Protein AF-A0A4Q4KMH1-F1 (afdb_monomer_lite)

Secondary structure (DSSP, 8-state):
--STTSGGGGGGSS----THHHHHHHHHHHHHHHHHHHTTTS---HHHHHHHHHHHHHHHHHHGGG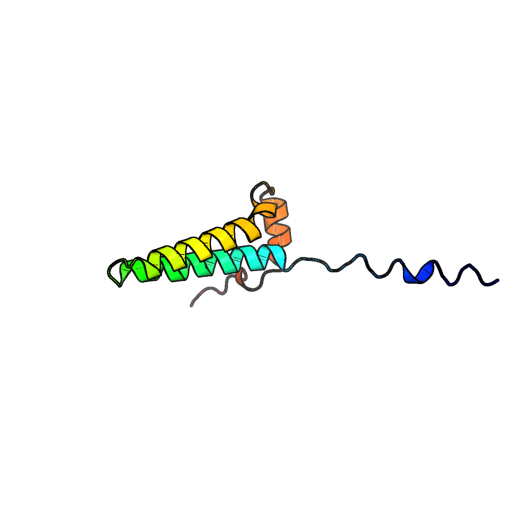TT--HHHHHHHHTT-GGGS-----

Organism: NCBI:txid200475

Foldseek 3Di:
DPPVVPVVVVPPPPDPPVLCLLLQLVVLVVVLVVLVVVVVVDPDDPVSVVSNVVSVVSSCVSCVVPPPPDPVVSVVSCVPHPVPPPPPPD

Structure (mmCIF, N/CA/C/O backbone):
data_AF-A0A4Q4KMH1-F1
#
_entry.id   AF-A0A4Q4KMH1-F1
#
loop_
_atom_site.group_PDB
_atom_site.id
_atom_site.type_symbol
_atom_site.label_atom_id
_atom_site.label_alt_id
_atom_site.label_comp_id
_atom_site.label_asym_id
_atom_site.label_entity_id
_atom_site.label_seq_id
_atom_site.pdbx_PDB_ins_code
_atom_site.Cartn_x
_atom_site.Cartn_y
_atom_site.Cartn_z
_atom_site.occupancy
_atom_site.B_iso_or_equiv
_atom_site.auth_seq_id
_atom_site.auth_comp_id
_atom_site.auth_asym_id
_atom_site.auth_atom_id
_atom_site.pdbx_PDB_model_num
ATOM 1 N N . MET A 1 1 ? 41.699 30.978 -17.041 1.00 44.62 1 MET A N 1
ATOM 2 C CA . MET A 1 1 ? 41.302 29.576 -16.775 1.00 44.62 1 MET A CA 1
ATOM 3 C C . MET A 1 1 ? 40.841 29.442 -15.321 1.00 44.62 1 MET A C 1
ATOM 5 O O . MET A 1 1 ? 41.598 28.972 -14.489 1.00 44.62 1 MET A O 1
ATOM 9 N N . LYS A 1 2 ? 39.657 29.955 -14.964 1.00 49.53 2 LYS A N 1
ATOM 10 C CA . LYS A 1 2 ? 39.136 29.887 -13.576 1.00 49.53 2 LYS A CA 1
ATOM 11 C C . LYS A 1 2 ? 37.624 29.632 -13.491 1.00 49.53 2 LYS A C 1
ATOM 13 O O . LYS A 1 2 ? 37.125 29.345 -12.416 1.00 49.53 2 LYS A O 1
ATOM 18 N N . THR A 1 3 ? 36.908 29.683 -14.614 1.00 53.78 3 THR A N 1
ATOM 19 C CA . THR A 1 3 ? 35.445 29.532 -14.668 1.00 53.78 3 THR A CA 1
ATOM 20 C C . THR A 1 3 ? 34.980 28.118 -15.026 1.00 53.78 3 THR A C 1
ATOM 22 O O . THR A 1 3 ? 33.829 27.786 -14.781 1.00 53.78 3 THR A O 1
ATOM 25 N N . PHE A 1 4 ? 35.866 27.253 -15.532 1.00 52.59 4 PHE A N 1
ATOM 26 C CA . PHE A 1 4 ? 35.509 25.873 -15.894 1.00 52.59 4 PHE A CA 1
ATOM 27 C C . PHE A 1 4 ? 35.374 24.924 -14.695 1.00 52.59 4 PHE A C 1
ATOM 29 O O . PHE A 1 4 ? 34.786 23.859 -14.831 1.00 52.59 4 PHE A O 1
ATOM 36 N N . SER A 1 5 ? 35.867 25.309 -13.513 1.00 55.22 5 SER A N 1
ATOM 37 C CA . SER A 1 5 ? 35.835 24.439 -12.330 1.00 55.22 5 SER A CA 1
ATOM 38 C C . SER A 1 5 ? 34.486 24.433 -11.603 1.00 55.22 5 SER A C 1
ATOM 40 O O . SER A 1 5 ? 34.272 23.576 -10.753 1.00 55.22 5 SER A O 1
ATOM 42 N N . LEU A 1 6 ? 33.583 25.372 -11.916 1.00 51.94 6 LEU A N 1
ATOM 43 C CA . LEU A 1 6 ? 32.308 25.521 -11.204 1.00 51.94 6 LEU A CA 1
ATOM 44 C C . LEU A 1 6 ? 31.167 24.696 -11.824 1.00 51.94 6 LEU A C 1
ATOM 46 O O . LEU A 1 6 ? 30.223 24.351 -11.124 1.00 51.94 6 LEU A O 1
ATOM 50 N N . LEU A 1 7 ? 31.261 24.337 -13.112 1.00 54.28 7 LEU A N 1
ATOM 51 C CA . LEU A 1 7 ? 30.226 23.546 -13.795 1.00 54.28 7 LEU A CA 1
ATOM 52 C C . LEU A 1 7 ? 30.282 22.043 -13.477 1.00 54.28 7 LEU A C 1
ATOM 54 O O . LEU A 1 7 ? 29.285 21.354 -13.664 1.00 54.28 7 LEU A O 1
ATOM 58 N N . LEU A 1 8 ? 31.412 21.531 -12.980 1.00 53.56 8 LEU A N 1
ATOM 59 C CA . LEU A 1 8 ? 31.594 20.094 -12.747 1.00 53.56 8 LEU A CA 1
ATOM 60 C C . LEU A 1 8 ? 30.960 19.595 -11.433 1.00 53.56 8 LEU A C 1
ATOM 62 O O . LEU A 1 8 ? 30.786 18.395 -11.259 1.00 53.56 8 LEU A O 1
ATOM 66 N N . LEU A 1 9 ? 30.603 20.495 -10.506 1.00 52.31 9 LEU A N 1
ATOM 67 C CA . LEU A 1 9 ? 29.975 20.115 -9.231 1.00 52.31 9 LEU A CA 1
ATOM 68 C C . LEU A 1 9 ? 28.446 19.983 -9.302 1.00 52.31 9 LEU A C 1
ATOM 70 O O . LEU A 1 9 ? 27.860 19.390 -8.401 1.00 52.31 9 LEU A O 1
ATOM 74 N N . LEU A 1 10 ? 27.788 20.499 -10.347 1.00 53.53 10 LEU A N 1
ATOM 75 C CA . LEU A 1 10 ? 26.322 20.449 -10.455 1.00 53.53 10 LEU A CA 1
ATOM 76 C C . LEU A 1 10 ? 25.776 19.139 -11.043 1.00 53.53 10 LEU A C 1
ATOM 78 O O . LEU A 1 10 ? 24.579 18.890 -10.941 1.00 53.53 10 LEU A O 1
ATOM 82 N N . THR A 1 11 ? 26.614 18.282 -11.629 1.00 56.53 11 THR A N 1
ATOM 83 C CA . THR A 1 11 ? 26.155 17.054 -12.304 1.00 56.53 11 THR A CA 1
ATOM 84 C C . THR A 1 11 ? 26.126 15.813 -11.406 1.00 56.53 11 THR A C 1
ATOM 86 O O . THR A 1 11 ? 25.759 14.744 -11.877 1.00 56.53 11 THR A O 1
ATOM 89 N N . LEU A 1 12 ? 26.488 15.925 -10.122 1.00 52.66 12 LEU A N 1
ATOM 90 C CA . LEU A 1 12 ? 26.559 14.783 -9.194 1.00 52.66 12 LEU A CA 1
ATOM 91 C C . LEU A 1 12 ? 25.302 14.583 -8.325 1.00 52.66 12 LEU A C 1
ATOM 93 O O . LEU A 1 12 ? 25.293 13.696 -7.480 1.00 52.66 12 LEU A O 1
ATOM 97 N N . LEU A 1 13 ? 24.237 15.369 -8.524 1.00 50.03 13 LEU A N 1
ATOM 98 C CA . LEU A 1 13 ? 23.007 15.277 -7.714 1.00 50.03 13 LEU A CA 1
ATOM 99 C C . LEU A 1 13 ? 21.856 14.509 -8.380 1.00 50.03 13 LEU A C 1
ATOM 101 O O . LEU A 1 13 ? 20.770 14.437 -7.814 1.00 50.03 13 LEU A O 1
ATOM 105 N N . VAL A 1 14 ? 22.063 13.918 -9.559 1.00 50.41 14 VAL A N 1
ATOM 106 C CA . VAL A 1 14 ? 20.987 13.251 -10.311 1.00 50.41 14 VAL A CA 1
ATOM 107 C C . VAL A 1 14 ? 21.268 11.760 -10.444 1.00 50.41 14 VAL A C 1
ATOM 109 O O . VAL A 1 14 ? 21.553 11.295 -11.538 1.00 50.41 14 VAL A O 1
ATOM 112 N N . SER A 1 15 ? 21.257 11.017 -9.333 1.00 43.59 15 SER A N 1
ATOM 113 C CA . SER A 1 15 ? 21.008 9.559 -9.305 1.00 43.59 15 SER A CA 1
ATOM 114 C C . SER A 1 15 ? 20.943 9.041 -7.862 1.00 43.59 15 SER A C 1
ATOM 116 O O . SER A 1 15 ? 21.766 8.233 -7.441 1.00 43.59 15 SER A O 1
ATOM 118 N N . CYS A 1 16 ? 19.939 9.469 -7.092 1.00 45.09 16 CYS A N 1
ATOM 119 C CA . CYS A 1 16 ? 19.353 8.540 -6.125 1.00 45.09 16 CYS A CA 1
ATOM 120 C C . CYS A 1 16 ? 18.392 7.663 -6.927 1.00 45.09 16 CYS A C 1
ATOM 122 O O . CYS A 1 16 ? 17.274 8.079 -7.223 1.00 45.09 16 CYS A O 1
ATOM 124 N N . ASN A 1 17 ? 18.870 6.498 -7.368 1.00 47.69 17 ASN A N 1
ATOM 125 C CA . ASN A 1 17 ? 18.021 5.493 -7.993 1.00 47.69 17 ASN A CA 1
ATOM 126 C C . ASN A 1 17 ? 16.997 5.050 -6.939 1.00 47.69 17 ASN A C 1
ATOM 128 O O . ASN A 1 17 ? 17.359 4.404 -5.961 1.00 47.69 17 ASN A O 1
ATOM 132 N N . ASN A 1 18 ? 15.744 5.478 -7.084 1.00 52.94 18 ASN A N 1
ATOM 133 C CA . ASN A 1 18 ? 14.679 5.257 -6.104 1.00 52.94 18 ASN A CA 1
ATOM 134 C C . ASN A 1 18 ? 14.068 3.849 -6.261 1.00 52.94 18 ASN A C 1
ATOM 136 O O . ASN A 1 18 ? 12.847 3.686 -6.248 1.00 52.94 18 ASN A O 1
ATOM 140 N N . SER A 1 19 ? 14.916 2.835 -6.473 1.00 55.12 19 SER A N 1
ATOM 141 C CA . SER A 1 19 ? 14.507 1.434 -6.643 1.00 55.12 19 SER A CA 1
ATOM 142 C C . SER A 1 19 ? 13.809 0.875 -5.397 1.00 55.12 19 SER A C 1
ATOM 144 O O . SER A 1 19 ? 13.050 -0.079 -5.505 1.00 55.12 19 SER A O 1
ATOM 146 N N . GLN A 1 20 ? 13.977 1.522 -4.237 1.00 60.50 20 GLN A N 1
ATOM 147 C CA . GLN A 1 20 ? 13.246 1.212 -3.006 1.00 60.50 20 GLN A CA 1
ATOM 148 C C . GLN A 1 20 ? 11.727 1.441 -3.114 1.00 60.50 20 GLN A C 1
ATOM 150 O O . GLN A 1 20 ? 10.965 0.737 -2.466 1.00 60.50 20 GLN A O 1
ATOM 155 N N . SER A 1 21 ? 11.272 2.382 -3.952 1.00 78.25 21 SER A N 1
ATOM 156 C CA . SER A 1 21 ? 9.880 2.862 -3.911 1.00 78.25 21 SER A CA 1
ATOM 157 C C . SER A 1 21 ? 8.825 1.787 -4.211 1.00 78.25 21 SER A C 1
ATOM 159 O O . SER A 1 21 ? 7.764 1.783 -3.589 1.00 78.25 21 SER A O 1
ATOM 161 N N . LEU A 1 22 ? 9.109 0.842 -5.118 1.00 88.50 22 LEU A N 1
ATOM 162 C CA . LEU A 1 22 ? 8.198 -0.277 -5.387 1.00 88.50 22 LEU A CA 1
ATOM 163 C C . LEU A 1 22 ? 8.215 -1.303 -4.247 1.00 88.50 22 LEU A C 1
ATOM 165 O O . LEU A 1 22 ? 7.171 -1.840 -3.887 1.00 88.50 22 LEU A O 1
ATOM 169 N N . CYS A 1 23 ? 9.382 -1.556 -3.658 1.00 88.06 23 CYS A N 1
ATOM 170 C CA . CYS A 1 23 ? 9.507 -2.496 -2.550 1.00 88.06 23 CYS A CA 1
ATOM 171 C C . CYS A 1 23 ? 8.802 -1.968 -1.294 1.00 88.06 23 CYS A C 1
ATOM 173 O O . CYS A 1 23 ? 8.132 -2.741 -0.617 1.00 88.06 23 CYS A O 1
ATOM 175 N N . ASP A 1 24 ? 8.865 -0.657 -1.045 1.00 91.38 24 ASP A N 1
ATOM 176 C CA . ASP A 1 24 ? 8.133 0.003 0.041 1.00 91.38 24 ASP A CA 1
ATOM 177 C C . ASP A 1 24 ? 6.610 -0.135 -0.151 1.00 91.38 24 ASP A C 1
ATOM 179 O O . ASP A 1 24 ? 5.879 -0.404 0.801 1.00 91.38 24 ASP A O 1
ATOM 183 N N . CYS A 1 25 ? 6.118 -0.006 -1.391 1.00 92.94 25 CYS A N 1
ATOM 184 C CA . CYS A 1 25 ? 4.717 -0.276 -1.735 1.00 92.94 25 CYS A CA 1
ATOM 185 C C . CYS A 1 25 ? 4.321 -1.735 -1.428 1.00 92.94 25 CYS A C 1
ATOM 187 O O . CYS A 1 25 ? 3.261 -1.983 -0.847 1.00 92.94 25 CYS A O 1
ATOM 189 N N . VAL A 1 26 ? 5.176 -2.702 -1.776 1.00 91.50 26 VAL A N 1
ATOM 190 C CA . VAL A 1 26 ? 4.947 -4.130 -1.494 1.00 91.50 26 VAL A CA 1
ATOM 191 C C . VAL A 1 26 ? 4.925 -4.401 0.011 1.00 91.50 26 VAL A C 1
ATOM 193 O O . VAL A 1 26 ? 3.987 -5.029 0.497 1.00 91.50 26 VAL A O 1
ATOM 196 N N . GLU A 1 27 ? 5.900 -3.886 0.760 1.00 92.25 27 GLU A N 1
ATOM 197 C CA . GLU A 1 27 ? 5.987 -4.067 2.213 1.00 92.25 27 GLU A CA 1
ATOM 198 C C . GLU A 1 27 ? 4.781 -3.446 2.937 1.00 92.25 27 GLU A C 1
ATOM 200 O O . GLU A 1 27 ? 4.197 -4.067 3.827 1.00 92.25 27 GLU A O 1
ATOM 205 N N . ALA A 1 28 ? 4.325 -2.268 2.499 1.00 95.12 28 ALA A N 1
ATOM 206 C CA . ALA A 1 28 ? 3.089 -1.671 3.002 1.00 95.12 28 ALA A CA 1
ATOM 207 C C . ALA A 1 28 ? 1.850 -2.536 2.685 1.00 95.12 28 ALA A C 1
ATOM 209 O O . ALA A 1 28 ? 0.919 -2.625 3.489 1.00 95.12 28 ALA A O 1
ATOM 210 N N . GLY A 1 29 ? 1.834 -3.218 1.535 1.00 94.38 29 GLY A N 1
ATOM 211 C CA . GLY A 1 29 ? 0.824 -4.226 1.205 1.00 94.38 29 GLY A CA 1
ATOM 212 C C . GLY A 1 29 ? 0.830 -5.416 2.172 1.00 94.38 29 GLY A C 1
ATOM 213 O O . GLY A 1 29 ? -0.233 -5.828 2.650 1.00 94.38 29 GLY A O 1
ATOM 214 N N . ASP A 1 30 ? 2.010 -5.926 2.519 1.00 94.75 30 ASP A N 1
ATOM 215 C CA . ASP A 1 30 ? 2.171 -7.013 3.489 1.00 94.75 30 ASP A CA 1
ATOM 216 C C . ASP A 1 30 ? 1.741 -6.601 4.901 1.00 94.75 30 ASP A C 1
ATOM 218 O O . ASP A 1 30 ? 1.127 -7.393 5.622 1.00 94.75 30 ASP A O 1
ATOM 222 N N . GLU A 1 31 ? 1.978 -5.349 5.293 1.00 95.69 31 GLU A N 1
ATOM 223 C CA . GLU A 1 31 ? 1.483 -4.812 6.560 1.00 95.69 31 GLU A CA 1
ATOM 224 C C . GLU A 1 31 ? -0.054 -4.786 6.608 1.00 95.69 31 GLU A C 1
ATOM 226 O O . GLU A 1 31 ? -0.652 -5.251 7.587 1.00 95.69 31 GLU A O 1
ATOM 231 N N . VAL A 1 32 ? -0.714 -4.338 5.532 1.00 97.75 32 VAL A N 1
ATOM 232 C CA . VAL A 1 32 ? -2.181 -4.408 5.403 1.00 97.75 32 VAL A CA 1
ATOM 233 C C . VAL A 1 32 ? -2.668 -5.855 5.526 1.00 97.75 32 VAL A C 1
ATOM 235 O O . VAL A 1 32 ? -3.630 -6.128 6.255 1.00 97.75 32 VAL A O 1
ATOM 238 N N . ASN A 1 33 ? -1.998 -6.804 4.867 1.00 96.62 33 ASN A N 1
ATOM 239 C CA . ASN A 1 33 ? -2.329 -8.229 4.953 1.00 96.62 33 ASN A CA 1
ATOM 240 C C . ASN A 1 33 ? -2.169 -8.763 6.383 1.00 96.62 33 ASN A C 1
ATOM 242 O O . ASN A 1 33 ? -3.063 -9.426 6.907 1.00 96.62 33 ASN A O 1
ATOM 246 N N . LYS A 1 34 ? -1.077 -8.417 7.065 1.00 95.31 34 LYS A N 1
ATOM 247 C CA . LYS A 1 34 ? -0.823 -8.823 8.450 1.00 95.31 34 LYS A CA 1
ATOM 248 C C . LYS A 1 34 ? -1.878 -8.276 9.409 1.00 95.31 34 LYS A C 1
ATOM 250 O O . LYS A 1 34 ? -2.386 -9.026 10.243 1.00 95.31 34 LYS A O 1
ATOM 255 N N . ILE A 1 35 ? -2.226 -6.992 9.302 1.00 95.69 35 ILE A N 1
ATOM 256 C CA . ILE A 1 35 ? -3.238 -6.362 10.161 1.00 95.69 35 ILE A CA 1
ATOM 257 C C . ILE A 1 35 ? -4.614 -6.963 9.877 1.00 95.69 35 ILE A C 1
ATOM 259 O O . ILE A 1 35 ? -5.298 -7.371 10.818 1.00 95.69 35 ILE A O 1
ATOM 263 N N . SER A 1 36 ? -5.008 -7.075 8.606 1.00 95.88 36 SER A N 1
ATOM 264 C CA . SER A 1 36 ? -6.298 -7.661 8.217 1.00 95.88 36 SER A CA 1
ATOM 265 C C . SER A 1 36 ? -6.426 -9.123 8.657 1.00 95.88 36 SER A C 1
ATOM 267 O O . SER A 1 36 ? -7.470 -9.509 9.181 1.00 95.88 36 SER A O 1
ATOM 269 N N . ALA A 1 37 ? -5.347 -9.909 8.595 1.00 96.25 37 ALA A N 1
ATOM 270 C CA . ALA A 1 37 ? -5.336 -11.289 9.073 1.00 96.25 37 ALA A CA 1
ATOM 271 C C . ALA A 1 37 ? -5.663 -11.412 10.573 1.00 96.25 37 ALA A C 1
ATOM 273 O O . ALA A 1 37 ? -6.258 -12.404 11.005 1.00 96.25 37 ALA A O 1
ATOM 274 N N . THR A 1 38 ? -5.337 -10.399 11.386 1.00 94.88 38 THR A N 1
ATOM 275 C CA . THR A 1 38 ? -5.675 -10.427 12.819 1.00 94.88 38 THR A CA 1
ATOM 276 C C . THR A 1 38 ? -7.181 -10.488 13.068 1.00 94.88 38 THR A C 1
ATOM 278 O O . THR A 1 38 ? -7.591 -11.090 14.058 1.00 94.88 38 THR A O 1
ATOM 281 N N . PHE A 1 39 ? -8.008 -9.930 12.176 1.00 94.75 39 PHE A N 1
ATOM 282 C CA . PHE A 1 39 ? -9.468 -9.892 12.321 1.00 94.75 39 PHE A CA 1
ATOM 283 C C . PHE A 1 39 ? -10.131 -11.266 12.180 1.00 94.75 39 PHE A C 1
ATOM 285 O O . PHE A 1 39 ? -11.262 -11.435 12.621 1.00 94.75 39 PHE A O 1
ATOM 292 N N . PHE A 1 40 ? -9.435 -12.272 11.640 1.00 94.50 40 PHE A N 1
ATOM 293 C CA . PHE A 1 40 ? -9.938 -13.650 11.644 1.00 94.50 40 PHE A CA 1
ATOM 294 C C . PHE A 1 40 ? -9.843 -14.318 13.021 1.00 94.50 40 PHE A C 1
ATOM 296 O O . PHE A 1 40 ? -10.572 -15.267 13.293 1.00 94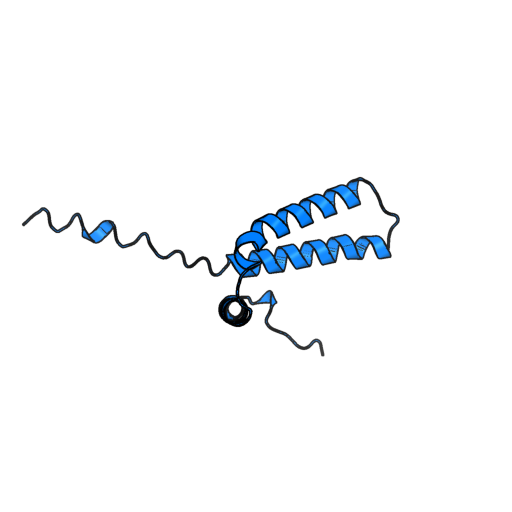.50 40 PHE A O 1
ATOM 303 N N . ASN A 1 41 ? -8.962 -13.822 13.897 1.00 94.06 41 ASN A N 1
ATOM 304 C CA . ASN A 1 41 ? -8.650 -14.443 15.188 1.00 94.06 41 ASN A CA 1
ATOM 305 C C . ASN A 1 41 ? -9.105 -13.607 16.393 1.00 94.06 41 ASN A C 1
ATOM 307 O O . ASN A 1 41 ? -8.893 -14.005 17.539 1.00 94.06 41 ASN A O 1
ATOM 311 N N . ARG A 1 42 ? -9.706 -12.436 16.162 1.00 87.50 42 ARG A N 1
ATOM 312 C CA . ARG A 1 42 ? -10.208 -11.550 17.219 1.00 87.50 42 ARG A CA 1
ATOM 313 C C . ARG A 1 42 ? -11.468 -10.826 16.769 1.00 87.50 42 ARG A C 1
ATOM 315 O O . ARG A 1 42 ? -11.641 -10.562 15.585 1.00 87.50 42 ARG A O 1
ATOM 322 N N . ALA A 1 43 ? -12.314 -10.453 17.727 1.00 93.38 43 ALA A N 1
ATOM 323 C CA . ALA A 1 43 ? -13.437 -9.567 17.446 1.00 93.38 43 ALA A CA 1
ATOM 324 C C . ALA A 1 43 ? -12.921 -8.219 16.895 1.00 93.38 43 ALA A C 1
ATOM 326 O O . ALA A 1 43 ? -11.943 -7.693 17.442 1.00 93.38 43 ALA A O 1
ATOM 327 N N . PRO A 1 44 ? -13.552 -7.653 15.851 1.00 90.38 44 PRO A N 1
ATOM 328 C CA . PRO A 1 44 ? -13.211 -6.324 15.359 1.00 90.38 44 PRO A CA 1
ATOM 329 C C . PRO A 1 44 ? -13.303 -5.277 16.472 1.00 90.38 44 PRO A C 1
ATOM 331 O O . PRO A 1 44 ? -14.221 -5.298 17.295 1.00 90.38 44 PRO A O 1
ATOM 334 N N . THR A 1 45 ? -12.338 -4.363 16.501 1.00 95.44 45 THR A N 1
ATOM 335 C CA . THR A 1 45 ? -12.327 -3.212 17.408 1.00 95.44 45 THR A CA 1
ATOM 336 C C . THR A 1 45 ? -12.084 -1.948 16.602 1.00 95.44 45 THR A C 1
ATOM 338 O O . THR A 1 45 ? -11.386 -2.000 15.590 1.00 95.44 45 THR A O 1
ATOM 341 N N . GLN A 1 46 ? -12.579 -0.807 17.090 1.00 96.75 46 GLN A N 1
ATOM 342 C CA . GLN A 1 46 ? -12.343 0.484 16.438 1.00 96.75 46 GLN A CA 1
ATOM 343 C C . GLN A 1 46 ? -10.846 0.748 16.238 1.00 96.75 46 GLN A C 1
ATOM 345 O O . GLN A 1 46 ? -10.419 1.065 15.140 1.00 96.75 46 GLN A O 1
ATOM 350 N N . ALA A 1 47 ? -10.022 0.499 17.262 1.00 95.44 47 ALA A N 1
ATOM 351 C CA . ALA A 1 47 ? -8.573 0.663 17.150 1.00 95.44 47 ALA A CA 1
ATOM 352 C C . ALA A 1 47 ? -7.949 -0.248 16.075 1.00 95.44 47 ALA A C 1
ATOM 354 O O . ALA A 1 47 ? -6.982 0.134 15.416 1.00 95.44 47 ALA A O 1
ATOM 355 N N . GLY A 1 48 ? -8.487 -1.459 15.894 1.00 94.94 48 GLY A N 1
ATOM 356 C CA . GLY A 1 48 ? -8.077 -2.348 14.812 1.00 94.94 48 GLY A CA 1
ATOM 357 C C . GLY A 1 48 ? -8.446 -1.785 13.443 1.00 94.94 48 GLY A C 1
ATOM 358 O O . GLY A 1 48 ? -7.611 -1.806 12.541 1.00 94.94 48 GLY A O 1
ATOM 359 N N . GLU A 1 49 ? -9.670 -1.279 13.291 1.00 96.94 49 GLU A N 1
ATOM 360 C CA . GLU A 1 49 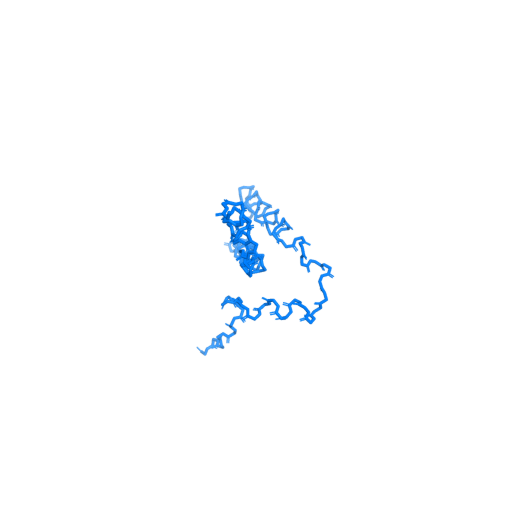? -10.148 -0.650 12.053 1.00 96.94 49 GLU A CA 1
ATOM 361 C C . GLU A 1 49 ? -9.346 0.611 11.713 1.00 96.94 49 GLU A C 1
ATOM 363 O O . GLU A 1 49 ? -8.907 0.764 10.576 1.00 96.94 49 GLU A O 1
ATOM 368 N N . ASP A 1 50 ? -9.066 1.459 12.703 1.00 97.94 50 ASP A N 1
ATOM 369 C CA . ASP A 1 50 ? -8.241 2.658 12.549 1.00 97.94 50 ASP A CA 1
ATOM 370 C C . ASP A 1 50 ? -6.820 2.290 12.100 1.00 97.94 50 ASP A C 1
ATOM 372 O O . ASP A 1 50 ? -6.298 2.871 11.150 1.00 97.94 50 ASP A O 1
ATOM 376 N N . SER A 1 51 ? -6.215 1.269 12.723 1.00 96.50 51 SER A N 1
ATOM 377 C CA . SER A 1 51 ? -4.885 0.773 12.330 1.00 96.50 51 SER A CA 1
ATOM 378 C C . SER A 1 51 ? -4.878 0.259 10.889 1.00 96.50 51 SER A C 1
ATOM 380 O O . SER A 1 51 ? -3.940 0.517 10.139 1.00 96.50 51 SER A O 1
ATOM 382 N N . LEU A 1 52 ? -5.930 -0.463 10.490 1.00 97.75 52 LEU A N 1
ATOM 383 C CA . LEU A 1 52 ? -6.064 -0.977 9.131 1.00 97.75 52 LEU A CA 1
ATOM 384 C C . LEU A 1 52 ? -6.238 0.155 8.113 1.00 97.75 52 LEU A C 1
ATOM 386 O O . LEU A 1 52 ? -5.656 0.088 7.034 1.00 97.75 52 LEU A O 1
ATOM 390 N N . ASN A 1 53 ? -7.018 1.186 8.438 1.00 98.38 53 ASN A N 1
ATOM 391 C CA . ASN A 1 53 ? -7.208 2.336 7.558 1.00 98.38 53 ASN A CA 1
ATOM 392 C C . ASN A 1 53 ? -5.905 3.115 7.368 1.00 98.38 53 ASN A C 1
ATOM 394 O O . ASN A 1 53 ? -5.534 3.368 6.230 1.00 98.38 53 ASN A O 1
ATOM 398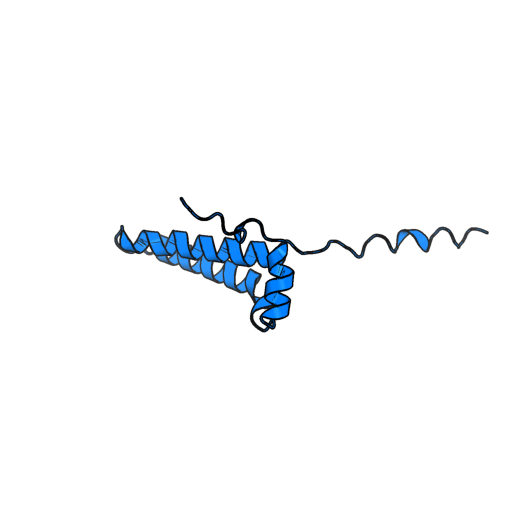 N N . VAL A 1 54 ? -5.152 3.374 8.442 1.00 98.44 54 VAL A N 1
ATOM 399 C CA . VAL A 1 54 ? -3.832 4.020 8.343 1.00 98.44 54 VAL A CA 1
ATOM 400 C C . VAL A 1 54 ? -2.877 3.213 7.459 1.00 98.44 54 VAL A C 1
ATOM 402 O O . VAL A 1 54 ? -2.205 3.784 6.601 1.00 98.44 54 VAL A O 1
ATOM 405 N N . ALA A 1 55 ? -2.834 1.887 7.620 1.00 98.12 55 ALA A N 1
ATOM 406 C CA . ALA A 1 55 ? -1.985 1.030 6.792 1.00 98.12 55 ALA A CA 1
ATOM 407 C C . ALA A 1 55 ? -2.410 1.040 5.311 1.00 98.12 55 ALA A C 1
ATOM 409 O O . ALA A 1 55 ? -1.561 1.075 4.421 1.00 98.12 55 ALA A O 1
ATOM 410 N N . LYS A 1 56 ? -3.721 1.052 5.031 1.00 98.25 56 LYS A N 1
ATOM 411 C CA . LYS A 1 56 ? -4.250 1.159 3.663 1.00 98.25 56 LYS A CA 1
ATOM 412 C C . LYS A 1 56 ? -3.898 2.496 3.023 1.00 98.25 56 LYS A C 1
ATOM 414 O O . LYS A 1 56 ? -3.389 2.490 1.909 1.00 98.25 56 LYS A O 1
ATOM 419 N N . ASP A 1 57 ? -4.111 3.600 3.734 1.00 98.31 57 ASP A N 1
ATOM 420 C CA . ASP A 1 57 ? -3.789 4.942 3.244 1.00 98.31 57 ASP A CA 1
ATOM 421 C C . ASP A 1 57 ? -2.291 5.052 2.940 1.00 98.31 57 ASP A C 1
ATOM 423 O O . ASP A 1 57 ? -1.898 5.587 1.903 1.00 98.31 57 ASP A O 1
ATOM 427 N N . LYS A 1 58 ? -1.444 4.471 3.804 1.00 97.19 58 LYS A N 1
ATOM 428 C CA . LYS A 1 58 ? 0.001 4.464 3.586 1.00 97.19 58 LYS A CA 1
ATOM 429 C C . LYS A 1 58 ? 0.405 3.667 2.349 1.00 97.19 58 LYS A C 1
ATOM 431 O O . LYS A 1 58 ? 1.226 4.134 1.560 1.00 97.19 58 LYS A O 1
ATOM 436 N N . ARG A 1 59 ? -0.161 2.471 2.173 1.00 96.75 59 ARG A N 1
ATOM 437 C CA . ARG A 1 59 ? 0.046 1.664 0.968 1.00 96.75 59 ARG A CA 1
ATOM 438 C C . ARG A 1 59 ? -0.409 2.428 -0.273 1.00 96.75 59 ARG A C 1
ATOM 440 O O . ARG A 1 59 ? 0.327 2.458 -1.248 1.00 96.75 59 ARG A O 1
ATOM 447 N N . ASP A 1 60 ? -1.587 3.042 -0.248 1.00 96.81 60 ASP A N 1
ATOM 448 C CA . ASP A 1 60 ? -2.148 3.725 -1.417 1.00 96.81 60 ASP A CA 1
ATOM 449 C C . ASP A 1 60 ? -1.278 4.916 -1.846 1.00 96.81 60 ASP A C 1
ATOM 451 O O . ASP A 1 60 ? -1.001 5.058 -3.035 1.00 96.81 60 ASP A O 1
ATOM 455 N N . GLU A 1 61 ? -0.748 5.689 -0.891 1.00 95.94 61 GLU A N 1
ATOM 456 C CA . GLU A 1 61 ? 0.240 6.749 -1.147 1.00 95.94 61 GLU A CA 1
ATOM 457 C C . GLU A 1 61 ? 1.521 6.199 -1.797 1.00 95.94 61 GLU A C 1
ATOM 459 O O . GLU A 1 61 ? 1.992 6.720 -2.807 1.00 95.94 61 GLU A O 1
ATOM 464 N N . LEU A 1 62 ? 2.100 5.135 -1.231 1.00 94.62 62 LEU A N 1
ATOM 465 C CA . LEU A 1 62 ? 3.342 4.549 -1.746 1.00 94.62 62 LEU A CA 1
ATOM 466 C C . LEU A 1 62 ? 3.151 3.883 -3.111 1.00 94.62 62 LEU A C 1
ATOM 468 O O . LEU A 1 62 ? 4.069 3.872 -3.930 1.00 94.62 62 LEU A O 1
ATOM 472 N N . CYS A 1 63 ? 1.973 3.309 -3.348 1.00 93.75 63 CYS A N 1
ATOM 473 C CA . CYS A 1 63 ? 1.686 2.519 -4.532 1.00 93.75 63 CYS A CA 1
ATOM 474 C C . CYS A 1 63 ? 1.135 3.333 -5.711 1.00 93.75 63 CYS A C 1
ATOM 476 O O . CYS A 1 63 ? 1.122 2.810 -6.827 1.00 93.75 63 CYS A O 1
ATOM 478 N N . GLU A 1 64 ? 0.708 4.586 -5.502 1.00 95.38 64 GLU A N 1
ATOM 479 C CA . GLU A 1 64 ? 0.155 5.473 -6.541 1.00 95.38 64 GLU A CA 1
ATOM 480 C C . GLU A 1 64 ? 0.988 5.485 -7.842 1.00 95.38 64 GLU A C 1
ATOM 482 O O . GLU A 1 64 ? 0.411 5.276 -8.913 1.00 95.38 64 GLU A O 1
ATOM 487 N N . PRO A 1 65 ? 2.334 5.609 -7.811 1.00 92.38 65 PRO A N 1
ATOM 488 C CA . PRO A 1 65 ? 3.138 5.684 -9.034 1.00 92.38 65 PRO A CA 1
ATOM 489 C C . PRO A 1 65 ? 3.167 4.389 -9.859 1.00 92.38 65 PRO A C 1
ATOM 491 O O . PRO A 1 65 ? 3.665 4.393 -10.987 1.00 92.38 65 PRO A O 1
ATOM 494 N N . PHE A 1 66 ? 2.695 3.273 -9.296 1.00 91.25 66 PHE A N 1
ATOM 495 C CA . PHE A 1 66 ? 2.779 1.941 -9.896 1.00 91.25 66 PHE A CA 1
ATOM 496 C C . PHE A 1 66 ? 1.431 1.409 -10.391 1.00 91.25 66 PHE A C 1
ATOM 498 O O . PHE A 1 66 ? 1.421 0.411 -11.108 1.00 91.25 66 PHE A O 1
ATOM 505 N N . GLN A 1 67 ? 0.306 2.051 -10.050 1.00 90.19 67 GLN A N 1
ATOM 506 C CA . GLN A 1 67 ? -1.039 1.537 -10.359 1.00 90.19 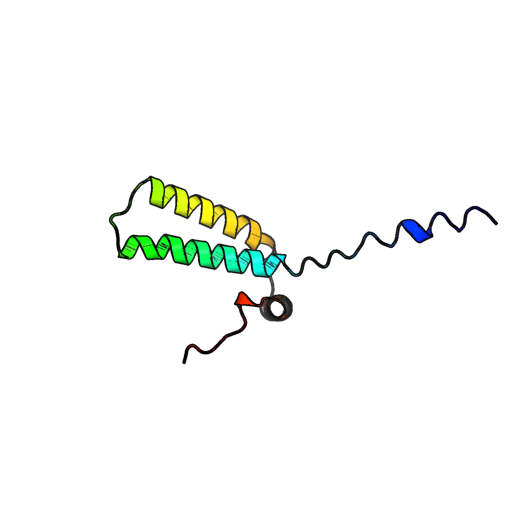67 GLN A CA 1
ATOM 507 C C . GLN A 1 67 ? -1.299 1.391 -11.864 1.00 90.19 67 GLN A C 1
ATOM 509 O O . GLN A 1 67 ? -1.886 0.404 -12.299 1.00 90.19 67 GLN A O 1
ATOM 514 N N . GLU A 1 68 ? -0.805 2.342 -12.656 1.00 92.38 68 GLU A N 1
ATOM 515 C CA . GLU A 1 68 ? -0.967 2.373 -14.117 1.00 92.38 68 GLU A CA 1
ATOM 516 C C . GLU A 1 68 ? 0.263 1.823 -14.861 1.00 92.38 68 GLU A C 1
ATOM 518 O O . GLU A 1 68 ? 0.381 1.934 -16.084 1.00 92.38 68 GLU A O 1
ATOM 523 N N . MET A 1 69 ? 1.223 1.250 -14.129 1.00 90.00 69 MET A N 1
ATOM 524 C CA . MET A 1 69 ? 2.448 0.725 -14.718 1.00 90.00 69 MET A CA 1
ATOM 525 C C . MET A 1 69 ? 2.172 -0.564 -15.486 1.00 90.00 69 MET A C 1
ATOM 527 O O . MET A 1 69 ? 1.519 -1.486 -14.996 1.00 90.00 69 MET A O 1
ATOM 531 N N . MET A 1 70 ? 2.733 -0.670 -16.690 1.00 92.88 70 MET A N 1
ATOM 532 C CA . MET A 1 70 ? 2.584 -1.882 -17.486 1.00 92.88 70 MET A CA 1
ATOM 533 C C . MET A 1 70 ? 3.258 -3.073 -16.785 1.00 92.88 70 MET A C 1
ATOM 535 O O . MET A 1 70 ? 4.369 -2.922 -16.273 1.00 92.88 70 MET A O 1
ATOM 539 N N . PRO A 1 71 ? 2.678 -4.288 -16.844 1.00 89.38 71 PRO A N 1
ATOM 540 C CA . PRO A 1 71 ? 3.198 -5.446 -16.112 1.00 89.38 71 PRO A CA 1
ATOM 541 C C . PRO A 1 71 ? 4.678 -5.750 -16.363 1.00 89.38 71 PRO A C 1
ATOM 543 O O . PRO A 1 71 ? 5.390 -6.153 -15.451 1.00 89.38 71 PRO A O 1
ATOM 546 N N . LYS A 1 72 ? 5.157 -5.534 -17.595 1.00 91.00 72 LYS A N 1
ATOM 547 C CA . LYS A 1 72 ? 6.568 -5.733 -17.946 1.00 91.00 72 LYS A CA 1
ATOM 548 C C . LYS A 1 72 ? 7.488 -4.776 -17.179 1.00 91.00 72 LYS A C 1
ATOM 550 O O . LYS A 1 72 ? 8.489 -5.215 -16.631 1.00 91.00 72 LYS A O 1
ATOM 555 N N . GLU A 1 73 ? 7.139 -3.495 -17.134 1.00 87.75 73 GLU A N 1
ATOM 556 C CA . GLU A 1 73 ? 7.921 -2.473 -16.431 1.00 87.75 73 GLU A CA 1
ATOM 557 C C . GLU A 1 73 ? 7.861 -2.684 -14.914 1.00 87.75 73 GLU A C 1
ATOM 559 O O . GLU A 1 73 ? 8.877 -2.581 -14.231 1.00 87.75 73 GLU A O 1
ATOM 564 N N . LEU A 1 74 ? 6.693 -3.072 -14.397 1.00 87.94 74 LEU A N 1
ATOM 565 C CA . LEU A 1 74 ? 6.530 -3.423 -12.990 1.00 87.94 74 LEU A CA 1
ATOM 566 C C . LEU A 1 74 ? 7.402 -4.629 -12.610 1.00 87.94 74 LEU A C 1
ATOM 568 O O . LEU A 1 74 ? 8.058 -4.610 -11.575 1.00 87.94 74 LEU A O 1
ATOM 572 N N . HIS A 1 75 ? 7.457 -5.654 -13.467 1.00 86.44 75 HIS A N 1
ATOM 573 C CA . HIS A 1 75 ? 8.309 -6.826 -13.268 1.00 86.44 75 HIS A CA 1
ATOM 574 C C . HIS A 1 75 ? 9.802 -6.475 -13.295 1.00 86.44 75 HIS A C 1
ATOM 576 O O . HIS A 1 75 ? 10.557 -6.950 -12.452 1.00 86.44 75 HIS A O 1
ATOM 582 N N . GLU A 1 76 ? 10.225 -5.619 -14.227 1.00 86.94 76 GLU A N 1
ATOM 583 C CA . GLU A 1 76 ? 11.607 -5.131 -14.292 1.00 86.94 76 GLU A CA 1
ATOM 584 C C . GLU A 1 76 ? 11.991 -4.368 -13.016 1.00 86.94 76 GLU A C 1
ATOM 586 O O . GLU A 1 76 ? 13.071 -4.591 -12.477 1.00 86.94 76 GLU A O 1
ATOM 591 N N . ARG A 1 77 ? 11.096 -3.525 -12.485 1.00 83.50 77 ARG A N 1
ATOM 592 C CA . ARG A 1 77 ? 11.329 -2.798 -11.226 1.00 83.50 77 ARG A CA 1
ATOM 593 C C . ARG A 1 77 ? 11.263 -3.694 -9.988 1.00 83.50 77 ARG A C 1
ATOM 595 O O . ARG A 1 77 ? 11.935 -3.418 -9.002 1.00 83.50 77 ARG A O 1
ATOM 602 N N . ALA A 1 78 ? 10.471 -4.762 -10.031 1.00 84.38 78 ALA A N 1
ATOM 603 C CA . ALA A 1 78 ? 10.343 -5.723 -8.940 1.00 84.38 78 ALA A CA 1
ATOM 604 C C . ALA A 1 78 ? 11.596 -6.593 -8.752 1.00 84.38 78 ALA A C 1
ATOM 606 O O . ALA A 1 78 ? 11.783 -7.144 -7.669 1.00 84.38 78 ALA A O 1
ATOM 607 N N . ALA A 1 79 ? 12.457 -6.707 -9.771 1.00 81.00 79 ALA A N 1
ATOM 608 C CA . ALA A 1 79 ? 13.681 -7.509 -9.714 1.00 81.00 79 ALA A CA 1
ATOM 609 C C .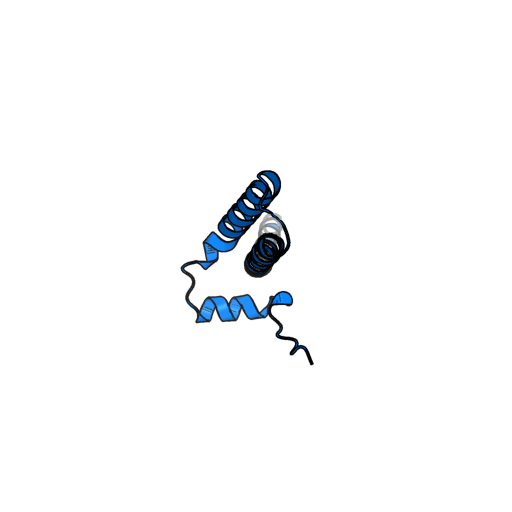 ALA A 1 79 ? 14.651 -7.073 -8.598 1.00 81.00 79 ALA A C 1
ATOM 611 O O . ALA A 1 79 ? 15.455 -7.880 -8.138 1.00 81.00 79 ALA A O 1
ATOM 612 N N . ASP A 1 80 ? 14.541 -5.827 -8.135 1.00 74.50 80 ASP A N 1
ATOM 613 C CA . ASP A 1 80 ? 15.374 -5.273 -7.067 1.00 74.50 80 ASP A CA 1
ATOM 614 C C . ASP A 1 80 ? 14.768 -5.467 -5.658 1.00 74.50 80 ASP A C 1
ATOM 616 O O . ASP A 1 80 ? 15.396 -5.119 -4.653 1.00 74.50 80 ASP A O 1
ATOM 620 N N . CYS A 1 81 ? 13.564 -6.044 -5.550 1.00 77.25 81 CYS A N 1
ATOM 621 C CA . CYS A 1 81 ? 12.876 -6.251 -4.278 1.00 77.25 81 CYS A CA 1
ATOM 622 C C . CYS A 1 81 ? 13.159 -7.633 -3.684 1.00 77.25 81 CYS A C 1
ATOM 624 O O . CYS A 1 81 ? 12.579 -8.636 -4.092 1.00 77.25 81 CYS A O 1
ATOM 626 N N . LYS A 1 82 ? 13.974 -7.672 -2.622 1.00 70.50 82 LYS A N 1
ATOM 627 C CA . LYS A 1 82 ? 14.248 -8.900 -1.849 1.00 70.50 82 LYS A CA 1
ATOM 628 C C . LYS A 1 82 ? 12.992 -9.563 -1.275 1.00 70.50 82 LYS A C 1
ATOM 630 O O . LYS A 1 82 ? 12.955 -10.779 -1.161 1.00 70.50 82 LYS A O 1
ATOM 635 N N . SER A 1 83 ? 11.962 -8.790 -0.922 1.00 64.25 83 SER A N 1
ATOM 636 C CA . SER A 1 83 ? 10.686 -9.320 -0.411 1.00 64.25 83 SER A CA 1
ATOM 637 C C . SER A 1 83 ? 9.906 -10.136 -1.449 1.00 64.25 83 SER A C 1
ATOM 639 O O . SER A 1 83 ? 9.048 -10.929 -1.077 1.00 64.25 83 SER A O 1
ATOM 641 N N . LEU A 1 84 ? 10.220 -9.973 -2.738 1.00 65.19 84 LEU A N 1
ATOM 642 C CA . LEU A 1 84 ? 9.615 -10.707 -3.850 1.00 65.19 84 LEU A CA 1
ATOM 643 C C . LEU A 1 84 ? 10.488 -11.870 -4.345 1.00 65.19 84 LEU A C 1
ATOM 645 O O . LEU A 1 84 ? 10.074 -12.602 -5.250 1.00 65.19 84 LEU A O 1
ATOM 649 N N . GLU A 1 85 ? 11.680 -12.073 -3.765 1.00 62.66 85 GLU A N 1
ATOM 650 C CA . GLU A 1 85 ? 12.441 -13.303 -3.970 1.00 62.66 85 GLU A CA 1
ATOM 651 C C . GLU A 1 85 ? 11.642 -14.450 -3.348 1.00 62.66 85 GLU A C 1
ATOM 653 O O . GLU A 1 85 ? 11.662 -14.673 -2.138 1.00 62.66 85 GLU A O 1
ATOM 658 N N . ASN A 1 86 ? 10.900 -15.167 -4.196 1.00 52.97 86 ASN A N 1
ATOM 659 C CA . ASN A 1 86 ? 10.231 -16.410 -3.839 1.00 52.97 86 ASN A CA 1
ATOM 660 C C . ASN A 1 86 ? 11.267 -17.369 -3.246 1.00 52.97 86 ASN A C 1
ATOM 662 O O . ASN A 1 86 ? 11.947 -18.092 -3.976 1.00 52.97 86 ASN A O 1
ATOM 666 N N . THR A 1 87 ? 11.381 -17.393 -1.923 1.00 44.44 87 THR A N 1
ATOM 667 C CA . THR A 1 87 ? 11.949 -18.545 -1.242 1.00 44.44 87 THR A CA 1
ATOM 668 C C . THR A 1 87 ? 10.810 -19.554 -1.204 1.00 44.44 87 THR A C 1
ATOM 670 O O . THR A 1 87 ? 9.798 -19.268 -0.564 1.00 44.44 87 THR A O 1
ATOM 673 N N . PRO A 1 88 ? 10.884 -20.683 -1.930 1.00 41.62 88 PRO A N 1
ATOM 674 C CA . PRO A 1 88 ? 9.893 -21.726 -1.750 1.00 41.62 88 PRO A CA 1
ATOM 675 C C . PRO A 1 88 ? 9.984 -22.166 -0.288 1.00 41.62 88 PRO A C 1
ATOM 677 O O . PRO A 1 88 ? 11.021 -22.676 0.138 1.00 41.62 88 PRO A O 1
ATOM 680 N N . GLU A 1 89 ? 8.933 -21.905 0.487 1.00 42.97 89 GLU A N 1
ATOM 681 C CA . GLU A 1 89 ? 8.770 -22.517 1.800 1.00 42.97 89 GLU A CA 1
ATOM 682 C C . GLU A 1 89 ? 8.754 -24.038 1.577 1.00 42.97 89 GLU A C 1
ATOM 684 O O . GLU A 1 89 ? 7.825 -24.576 0.969 1.00 42.97 89 GLU A O 1
ATOM 689 N N . MET A 1 90 ? 9.848 -24.702 1.967 1.00 33.50 90 MET A N 1
ATOM 690 C CA . MET A 1 90 ? 9.947 -26.162 2.067 1.00 33.50 90 MET A CA 1
ATOM 691 C C . MET A 1 90 ? 9.463 -26.626 3.432 1.00 33.50 90 MET A C 1
ATOM 693 O O . MET A 1 90 ? 9.899 -26.016 4.436 1.00 33.50 90 MET A O 1
#

Sequence (90 aa):
MKTFSLLLLLTLLVSCNNSQSLCDCVEAGDEVNKISATFFNRAPTQAGEDSLNVAKDKRDELCEPFQEMMPKELHERAADCKSLENTPEM

Radius of gyration: 20.22 Å; chains: 1; bounding box: 55×56×35 Å

pLDDT: mean 79.52, std 19.83, range [33.5, 98.44]